Protein AF-A0A9W6UUZ9-F1 (afdb_monomer_lite)

pLDDT: mean 75.65, std 14.14, range [38.06, 93.31]

Secondary structure (DSSP, 8-state):
--------HHHHHHHHHHHHHHGGGGGS----S-S--TTPPPHHHHHHHHHHHHHH---HHHHHHHHHTTT----HHHHHHHHHHTT-SSGGGT-TT------PPP----

Organism: NCBI:txid115335

Sequence (110 aa):
MAAEMDISRSCASTWFDRYRCFGETGLLDRPSVPHRWPTATPPEVIARIERLRRERKRSARRIAIESNGQGITISECTVGRHLARLGLNRHRDLDPGGTANRTVRPINAG

Foldseek 3Di:
DPDPDPADPVRVVQLVVQCVVPNPVSNPDDPPDDPDDVPPPDVVLLVQLVCCCQVVVDQLVVSQVVCVVVVNHDDSVRSLVSCVVVQRNDPCSNDVPDDDPDDDDDDDDD

Structure (mmCIF, N/CA/C/O backbone):
data_AF-A0A9W6UUZ9-F1
#
_entry.id   AF-A0A9W6UUZ9-F1
#
loop_
_atom_site.group_PDB
_atom_site.id
_atom_site.type_symbol
_atom_site.label_atom_id
_atom_site.label_alt_id
_atom_site.label_comp_id
_atom_site.label_asym_id
_atom_site.label_entity_id
_atom_site.label_seq_id
_atom_site.pdbx_PDB_ins_code
_atom_site.Cartn_x
_atom_site.Cartn_y
_atom_site.Cartn_z
_atom_site.occupancy
_atom_site.B_iso_or_equiv
_atom_site.auth_seq_id
_atom_site.auth_comp_id
_atom_site.auth_asym_id
_atom_site.auth_atom_id
_atom_site.pdbx_PDB_model_num
ATOM 1 N N . MET A 1 1 ? 35.940 -30.749 -25.560 1.00 38.06 1 MET A N 1
ATOM 2 C CA . MET A 1 1 ? 35.935 -29.545 -24.706 1.00 38.06 1 MET A CA 1
ATOM 3 C C . MET A 1 1 ? 34.481 -29.130 -24.531 1.00 38.06 1 MET A C 1
ATOM 5 O O . MET A 1 1 ? 33.958 -28.380 -25.335 1.00 38.06 1 MET A O 1
ATOM 9 N N . ALA A 1 2 ? 33.772 -29.777 -23.608 1.00 45.12 2 ALA A N 1
ATOM 10 C CA . ALA A 1 2 ? 32.334 -29.587 -23.408 1.00 45.12 2 ALA A CA 1
ATOM 11 C C . ALA A 1 2 ? 32.033 -29.823 -21.925 1.00 45.12 2 ALA A C 1
ATOM 13 O O . ALA A 1 2 ? 31.531 -30.871 -21.537 1.00 45.12 2 ALA A O 1
ATOM 14 N N . ALA A 1 3 ? 32.479 -28.886 -21.095 1.00 46.00 3 ALA A N 1
ATOM 15 C CA . ALA A 1 3 ? 32.241 -28.883 -19.655 1.00 46.00 3 ALA A CA 1
ATOM 16 C C . ALA A 1 3 ? 32.263 -27.442 -19.125 1.00 46.00 3 ALA A C 1
ATOM 18 O O . ALA A 1 3 ? 32.848 -27.168 -18.088 1.00 46.00 3 ALA A O 1
ATOM 19 N N . GLU A 1 4 ? 31.680 -26.507 -19.873 1.00 53.22 4 GLU A N 1
ATOM 20 C CA . GLU A 1 4 ? 31.688 -25.091 -19.504 1.00 53.22 4 GLU A CA 1
ATOM 21 C C . GLU A 1 4 ? 30.339 -24.471 -19.836 1.00 53.22 4 GLU A C 1
ATOM 23 O O . GLU A 1 4 ? 30.244 -23.664 -20.742 1.00 53.22 4 GLU A O 1
ATOM 28 N N . MET A 1 5 ? 29.277 -24.945 -19.191 1.00 53.72 5 MET A N 1
ATOM 29 C CA . MET A 1 5 ? 27.998 -24.245 -19.044 1.00 53.72 5 MET A CA 1
ATOM 30 C C . MET A 1 5 ? 27.212 -25.056 -18.010 1.00 53.72 5 MET A C 1
ATOM 32 O O . MET A 1 5 ? 26.587 -26.057 -18.362 1.00 53.72 5 MET A O 1
ATOM 36 N N . ASP A 1 6 ? 27.276 -24.674 -16.732 1.00 49.56 6 ASP A N 1
ATOM 37 C CA . ASP A 1 6 ? 26.491 -25.281 -15.644 1.00 49.56 6 ASP A CA 1
ATOM 38 C C . ASP A 1 6 ? 25.007 -24.899 -15.783 1.00 49.56 6 ASP A C 1
ATOM 40 O O . ASP A 1 6 ? 24.440 -24.126 -15.015 1.00 49.56 6 ASP A O 1
ATOM 44 N N . ILE A 1 7 ? 24.383 -25.360 -16.866 1.00 60.59 7 ILE A N 1
ATOM 45 C CA . ILE A 1 7 ? 23.004 -25.049 -17.207 1.00 60.59 7 ILE A CA 1
ATOM 46 C C . ILE A 1 7 ? 22.297 -26.364 -17.523 1.00 60.59 7 ILE A C 1
ATOM 48 O O . ILE A 1 7 ? 22.680 -27.113 -18.422 1.00 60.59 7 ILE A O 1
ATOM 52 N N . SER A 1 8 ? 21.248 -26.666 -16.762 1.00 71.25 8 SER A N 1
ATOM 53 C CA . SER A 1 8 ? 20.473 -27.893 -16.929 1.00 71.25 8 SER A CA 1
ATOM 54 C C . SER A 1 8 ? 19.840 -27.987 -18.327 1.00 71.25 8 SER A C 1
ATOM 56 O O . SER A 1 8 ? 19.485 -26.980 -18.947 1.00 71.25 8 SER A O 1
ATOM 58 N N . ARG A 1 9 ? 19.619 -29.219 -18.814 1.00 70.25 9 ARG A N 1
ATOM 59 C CA . ARG A 1 9 ? 18.927 -29.486 -20.096 1.00 70.25 9 ARG A CA 1
ATOM 60 C C . ARG A 1 9 ? 17.581 -28.759 -20.215 1.00 70.25 9 ARG A C 1
ATOM 62 O O . ARG A 1 9 ? 17.220 -28.316 -21.303 1.00 70.25 9 ARG A O 1
ATOM 69 N N . SER A 1 10 ? 16.845 -28.627 -19.111 1.00 69.00 10 SER A N 1
ATOM 70 C CA . SER A 1 10 ? 15.558 -27.922 -19.064 1.00 69.00 10 SER A CA 1
ATOM 71 C C . SER A 1 10 ? 15.706 -26.416 -19.284 1.00 69.00 10 SER A C 1
ATOM 73 O O . SER A 1 10 ? 14.895 -25.807 -19.985 1.00 69.00 10 SER A O 1
ATOM 75 N N . CYS A 1 11 ? 16.771 -25.822 -18.749 1.00 68.12 11 CYS A N 1
ATOM 76 C CA . CYS A 1 11 ? 17.095 -24.427 -18.992 1.00 68.12 11 CYS A CA 1
ATOM 77 C C . CYS A 1 11 ? 17.466 -24.227 -20.470 1.00 68.12 11 CYS A C 1
ATOM 79 O O . CYS A 1 11 ? 16.822 -23.431 -21.147 1.00 68.12 11 CYS A O 1
ATOM 81 N N . ALA A 1 12 ? 18.380 -25.038 -21.019 1.00 73.12 12 ALA A N 1
ATOM 82 C CA . ALA A 1 12 ? 18.763 -24.972 -22.435 1.00 73.12 12 ALA A CA 1
ATOM 83 C C . ALA A 1 12 ? 17.562 -25.124 -23.392 1.00 73.12 12 ALA A C 1
ATOM 85 O O . ALA A 1 12 ? 17.447 -24.380 -24.365 1.00 73.12 12 ALA A O 1
ATOM 86 N N . SER A 1 13 ? 16.625 -26.025 -23.078 1.00 76.44 13 SER A N 1
ATOM 87 C CA . SER A 1 13 ? 15.401 -26.223 -23.872 1.00 76.44 13 SER A CA 1
ATOM 88 C C . SER A 1 13 ? 14.509 -24.978 -23.867 1.00 76.44 13 SER A C 1
ATOM 90 O O . SER A 1 13 ? 14.074 -24.526 -24.919 1.00 76.44 13 SER A O 1
ATOM 92 N N . THR A 1 14 ? 14.326 -24.346 -22.702 1.00 72.00 14 THR A N 1
ATOM 93 C CA . THR A 1 14 ? 13.527 -23.115 -22.568 1.00 72.00 14 THR A CA 1
ATOM 94 C C . THR A 1 14 ? 14.102 -21.960 -23.393 1.00 72.00 14 THR A C 1
ATOM 96 O O . THR A 1 14 ? 13.353 -21.198 -24.005 1.00 72.00 14 THR A O 1
ATOM 99 N N . TRP A 1 15 ? 15.429 -21.814 -23.420 1.00 78.94 15 TRP A N 1
ATOM 100 C CA . TRP A 1 15 ? 16.106 -20.806 -24.242 1.00 78.94 15 TRP A CA 1
ATOM 101 C C . TRP A 1 15 ? 15.965 -21.105 -25.740 1.00 78.94 15 TRP A C 1
ATOM 103 O O . TRP A 1 15 ? 15.712 -20.193 -26.527 1.00 78.94 15 TRP A O 1
ATOM 113 N N . PHE A 1 16 ? 16.055 -22.379 -26.128 1.00 78.19 16 PHE A N 1
ATOM 114 C CA . PHE A 1 16 ? 15.900 -22.801 -27.517 1.00 78.19 16 PHE A CA 1
ATOM 115 C C . PHE A 1 16 ? 14.467 -22.612 -28.036 1.00 78.19 16 PHE A C 1
ATOM 117 O O . PHE A 1 16 ? 14.274 -22.079 -29.129 1.00 78.19 16 PHE A O 1
ATOM 124 N N . ASP A 1 17 ? 13.452 -22.955 -27.240 1.00 79.06 17 ASP A N 1
ATOM 125 C CA . ASP A 1 17 ? 12.045 -22.718 -27.586 1.00 79.06 17 ASP A CA 1
ATOM 126 C C . ASP A 1 17 ? 11.747 -21.219 -27.751 1.00 79.06 17 ASP A C 1
ATOM 128 O O . ASP A 1 17 ? 11.034 -20.810 -28.672 1.00 79.06 17 ASP A O 1
ATOM 132 N N . ARG A 1 18 ? 12.352 -20.369 -26.909 1.00 78.38 18 ARG A N 1
ATOM 133 C CA . ARG A 1 18 ? 12.248 -18.905 -27.033 1.00 78.38 18 ARG A CA 1
ATOM 134 C C . ARG A 1 18 ? 12.903 -18.385 -28.306 1.00 78.38 18 ARG A C 1
ATOM 136 O O . ARG A 1 18 ? 12.297 -17.555 -28.980 1.00 78.38 18 ARG A O 1
ATOM 143 N N . TYR A 1 19 ? 14.087 -18.884 -28.654 1.00 74.44 19 TYR A N 1
ATOM 144 C CA . TYR A 1 19 ? 14.755 -18.536 -29.908 1.00 74.44 19 TYR A CA 1
ATOM 145 C C . TYR A 1 19 ? 13.906 -18.922 -31.123 1.00 74.44 19 TYR A C 1
ATOM 147 O O . TYR A 1 19 ? 13.723 -18.118 -32.033 1.00 74.44 19 TYR A O 1
ATOM 155 N N . ARG A 1 20 ? 13.300 -20.116 -31.117 1.00 77.88 20 ARG A N 1
ATOM 156 C CA . ARG A 1 20 ? 12.416 -20.547 -32.210 1.00 77.88 20 ARG A CA 1
ATOM 157 C C . ARG A 1 20 ? 11.160 -19.689 -32.352 1.00 77.88 20 ARG A C 1
ATOM 159 O O . ARG A 1 20 ? 10.663 -19.547 -33.464 1.00 77.88 20 ARG A O 1
ATOM 166 N N . CYS A 1 21 ? 10.636 -19.155 -31.251 1.00 79.00 21 CYS A N 1
ATOM 167 C CA . CYS A 1 21 ? 9.392 -18.386 -31.251 1.00 79.00 21 CYS A CA 1
ATOM 168 C C . CYS A 1 21 ? 9.602 -16.885 -31.521 1.00 79.00 21 CYS A C 1
ATOM 170 O O . CYS A 1 21 ? 8.775 -16.268 -32.186 1.00 79.00 21 CYS A O 1
ATOM 172 N N . PHE A 1 22 ? 10.702 -16.300 -31.033 1.00 73.44 22 PHE A N 1
ATOM 173 C CA . PHE A 1 22 ? 10.927 -14.847 -31.037 1.00 73.44 22 PHE A CA 1
ATOM 174 C C . PHE A 1 22 ? 12.258 -14.415 -31.679 1.00 73.44 22 PHE A C 1
ATOM 176 O O . PHE A 1 22 ? 12.594 -13.232 -31.639 1.00 73.44 22 PHE A O 1
ATOM 183 N N . GLY A 1 23 ? 13.033 -15.342 -32.251 1.00 80.19 23 GLY A N 1
ATOM 184 C CA . GLY A 1 23 ? 14.346 -15.054 -32.836 1.00 80.19 23 GLY A CA 1
ATOM 185 C C . GLY A 1 23 ? 15.345 -14.528 -31.802 1.00 80.19 23 GLY A C 1
ATOM 186 O O . GLY A 1 23 ? 15.288 -14.885 -30.624 1.00 80.19 23 GLY A O 1
ATOM 187 N N . GLU A 1 24 ? 16.251 -13.644 -32.222 1.00 75.38 24 GLU A N 1
ATOM 188 C CA . GLU A 1 24 ? 17.257 -13.026 -31.341 1.00 75.38 24 GLU A CA 1
ATOM 189 C C . GLU A 1 24 ? 16.629 -12.218 -30.190 1.00 75.38 24 GLU A C 1
ATOM 191 O O . GLU A 1 24 ? 17.175 -12.174 -29.089 1.00 75.38 24 GLU A O 1
ATOM 196 N N . THR A 1 25 ? 15.425 -11.664 -30.381 1.00 70.75 25 THR A N 1
ATOM 197 C CA . THR A 1 25 ? 14.664 -10.978 -29.321 1.00 70.75 25 THR A CA 1
ATOM 198 C C . THR A 1 25 ? 14.276 -11.924 -28.177 1.00 70.75 25 THR A C 1
ATOM 200 O O . THR A 1 25 ? 14.115 -11.486 -27.039 1.00 70.75 25 THR A O 1
ATOM 203 N N . GLY A 1 26 ? 14.168 -13.230 -28.445 1.00 68.25 26 GLY A N 1
ATOM 204 C CA . GLY A 1 26 ? 13.887 -14.263 -27.446 1.00 68.25 26 GLY A CA 1
ATOM 205 C C . GLY A 1 26 ? 15.045 -14.565 -26.488 1.00 68.25 26 GLY A C 1
ATOM 206 O O . GLY A 1 26 ? 14.807 -15.207 -25.463 1.00 68.25 26 GLY A O 1
ATOM 207 N N . LEU A 1 27 ? 16.264 -14.105 -26.802 1.00 76.19 27 LEU A N 1
ATOM 208 C CA . LEU A 1 27 ? 17.456 -14.237 -25.952 1.00 76.19 27 LEU A CA 1
ATOM 209 C C . LEU A 1 27 ? 17.689 -13.022 -25.043 1.00 76.19 27 LEU A C 1
ATOM 211 O O . LEU A 1 27 ? 18.586 -13.055 -24.202 1.00 76.19 27 LEU A O 1
ATOM 215 N N . LEU A 1 28 ? 16.905 -11.953 -25.191 1.00 75.75 28 LEU A N 1
ATOM 216 C CA . LEU A 1 28 ? 16.981 -10.822 -24.273 1.00 75.75 28 LEU A CA 1
ATOM 217 C C . LEU A 1 28 ? 16.525 -11.251 -22.876 1.00 75.75 28 LEU A C 1
ATOM 219 O O . LEU A 1 28 ? 15.550 -11.997 -22.732 1.00 75.75 28 LEU A O 1
ATOM 223 N N . ASP A 1 29 ? 17.225 -10.758 -21.851 1.00 66.81 29 ASP A N 1
ATOM 224 C CA . ASP A 1 29 ? 16.862 -11.022 -20.463 1.00 66.81 29 ASP A CA 1
ATOM 225 C C . ASP A 1 29 ? 15.434 -10.526 -20.214 1.00 66.81 29 ASP A C 1
ATOM 227 O O . ASP A 1 29 ? 15.114 -9.338 -20.339 1.00 66.81 29 ASP A O 1
ATOM 231 N N . ARG A 1 30 ? 14.548 -11.477 -19.924 1.00 63.38 30 ARG A N 1
ATOM 232 C CA . ARG A 1 30 ? 13.145 -11.216 -19.645 1.00 63.38 30 ARG A CA 1
ATOM 233 C C . ARG A 1 30 ? 12.942 -11.421 -18.157 1.00 63.38 30 ARG A C 1
ATOM 235 O O . ARG A 1 30 ? 13.271 -12.498 -17.653 1.00 63.38 30 ARG A O 1
ATOM 242 N N . PRO A 1 31 ? 12.322 -10.460 -17.455 1.00 59.78 31 PRO A N 1
ATOM 243 C CA . PRO A 1 31 ? 12.082 -10.616 -16.036 1.00 59.78 31 PRO A CA 1
ATOM 244 C C . PRO A 1 31 ? 11.251 -11.884 -15.806 1.00 59.78 31 PRO A C 1
ATOM 246 O O . PRO A 1 31 ? 10.142 -12.017 -16.323 1.00 59.78 31 PRO A O 1
ATOM 249 N N . SER A 1 32 ? 11.795 -12.813 -15.015 1.00 60.75 32 SER A N 1
ATOM 250 C CA . SER A 1 32 ? 11.180 -14.105 -14.652 1.00 60.75 32 SER A CA 1
ATOM 251 C C . SER A 1 32 ? 9.934 -13.951 -13.757 1.00 60.75 32 SER A C 1
ATOM 253 O O . SER A 1 32 ? 9.429 -14.903 -13.164 1.00 60.75 32 SER A O 1
ATOM 255 N N . VAL A 1 33 ? 9.433 -12.724 -13.610 1.00 55.91 33 VAL A N 1
ATOM 256 C CA . VAL A 1 33 ? 8.295 -12.414 -12.753 1.00 55.91 33 VAL A CA 1
ATOM 257 C C . VAL A 1 33 ? 6.989 -12.750 -13.479 1.00 55.91 33 VAL A C 1
ATOM 259 O O . VAL A 1 33 ? 6.819 -12.396 -14.650 1.00 55.91 33 VAL A O 1
ATOM 262 N N . PRO A 1 34 ? 6.037 -13.419 -12.808 1.00 61.47 34 PRO A N 1
ATOM 263 C CA . PRO A 1 34 ? 4.742 -13.722 -13.397 1.00 61.47 34 PRO A CA 1
ATOM 264 C C . PRO A 1 34 ? 4.014 -12.434 -13.801 1.00 61.47 34 PRO A C 1
ATOM 266 O O . PRO A 1 34 ? 3.940 -11.471 -13.039 1.00 61.47 34 PRO A O 1
ATOM 269 N N . HIS A 1 35 ? 3.447 -12.433 -15.010 1.00 59.91 35 HIS A N 1
ATOM 270 C CA . HIS A 1 35 ? 2.779 -11.263 -15.592 1.00 59.91 35 HIS A CA 1
ATOM 271 C C . HIS A 1 35 ? 1.484 -10.875 -14.852 1.00 59.91 35 HIS A C 1
ATOM 273 O O . HIS A 1 35 ? 1.054 -9.725 -14.897 1.00 59.91 35 HIS A O 1
ATOM 279 N N . ARG A 1 36 ? 0.865 -11.822 -14.134 1.00 49.28 36 ARG A N 1
ATOM 280 C CA . ARG A 1 36 ? -0.277 -11.587 -13.243 1.00 49.28 36 ARG A CA 1
ATOM 281 C C . ARG A 1 36 ? -0.020 -12.227 -11.889 1.00 49.28 36 ARG A C 1
ATOM 283 O O . ARG A 1 36 ? 0.294 -13.408 -11.797 1.00 49.28 36 ARG A O 1
ATOM 290 N N . TRP A 1 37 ? -0.204 -11.431 -10.847 1.00 54.31 37 TRP A N 1
ATOM 291 C CA . TRP A 1 37 ? -0.142 -11.840 -9.454 1.00 54.31 37 TRP A CA 1
ATOM 292 C C . TRP A 1 37 ? -1.545 -11.605 -8.868 1.00 54.31 37 TRP A C 1
ATOM 294 O O . TRP A 1 37 ? -1.972 -10.460 -8.793 1.00 54.31 37 TRP A O 1
ATOM 304 N N . PRO A 1 38 ? -2.317 -12.647 -8.510 1.00 54.31 38 PRO A N 1
ATOM 305 C CA . PRO A 1 38 ? -3.680 -12.479 -7.985 1.00 54.31 38 PRO A CA 1
ATOM 306 C C . PRO A 1 38 ? -3.715 -11.824 -6.595 1.00 54.31 38 PRO A C 1
ATOM 308 O O . PRO A 1 38 ? -4.730 -11.269 -6.198 1.00 54.31 38 PRO A O 1
ATOM 311 N N . THR A 1 39 ? -2.589 -11.816 -5.877 1.00 59.75 39 THR A N 1
ATOM 312 C CA . THR A 1 39 ? -2.370 -11.034 -4.649 1.00 59.75 39 TH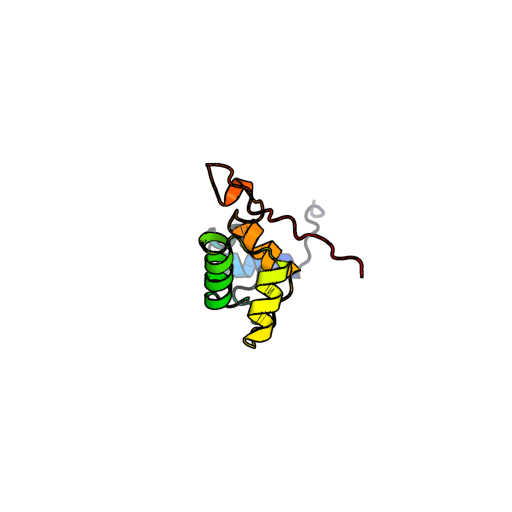R A CA 1
ATOM 313 C C . THR A 1 39 ? -1.843 -9.624 -4.931 1.00 59.75 39 THR A C 1
ATOM 315 O O . THR A 1 39 ? -1.348 -8.948 -4.023 1.00 59.75 39 THR A O 1
ATOM 318 N N . ALA A 1 40 ? -1.955 -9.173 -6.189 1.00 68.88 40 ALA A N 1
ATOM 319 C CA . ALA A 1 40 ? -1.777 -7.783 -6.560 1.00 68.88 40 ALA A CA 1
ATOM 320 C C . ALA A 1 40 ? -2.579 -6.887 -5.651 1.00 68.88 40 ALA A C 1
ATOM 322 O O . ALA A 1 40 ? -3.800 -6.982 -5.618 1.00 68.88 40 ALA A O 1
ATOM 323 N N . THR A 1 41 ? -1.891 -6.002 -4.924 1.00 78.06 41 THR A N 1
ATOM 324 C CA . THR A 1 41 ? -2.587 -4.883 -4.296 1.00 78.06 41 THR A CA 1
ATOM 325 C C . THR A 1 41 ? -3.293 -4.137 -5.421 1.00 78.06 41 THR A C 1
ATOM 327 O O . THR A 1 41 ? -2.595 -3.670 -6.328 1.00 78.06 41 THR A O 1
ATOM 330 N N . PRO A 1 42 ? -4.632 -4.065 -5.405 1.00 83.50 42 PRO A N 1
ATOM 331 C CA . PRO A 1 42 ? -5.357 -3.487 -6.518 1.00 83.50 42 PRO A CA 1
ATOM 332 C C . PRO A 1 42 ? -4.944 -2.024 -6.740 1.00 83.50 42 PRO A C 1
ATOM 334 O O . PRO A 1 42 ? -4.630 -1.324 -5.765 1.00 83.50 42 PRO A O 1
ATOM 337 N N . PRO A 1 43 ? -4.903 -1.542 -7.993 1.00 83.44 43 PRO A N 1
ATOM 338 C CA . PRO A 1 43 ? -4.451 -0.188 -8.303 1.00 83.44 43 PRO A CA 1
ATOM 339 C C . PRO A 1 43 ? -5.274 0.887 -7.579 1.00 83.44 43 PRO A C 1
ATOM 341 O O . PRO A 1 43 ? -4.715 1.895 -7.150 1.00 83.44 43 PRO A O 1
ATOM 344 N N . GLU A 1 44 ? -6.566 0.653 -7.345 1.00 85.38 44 GLU A N 1
ATOM 345 C CA . GLU A 1 44 ? -7.432 1.542 -6.570 1.00 85.38 44 GLU A CA 1
ATOM 346 C C . GLU A 1 44 ? -6.992 1.676 -5.104 1.00 85.38 44 GLU A C 1
ATOM 348 O O . GLU A 1 44 ? -7.053 2.763 -4.523 1.00 85.38 44 GLU A O 1
ATOM 353 N N . VAL A 1 45 ? -6.471 0.597 -4.511 1.00 88.06 45 VAL A N 1
ATOM 354 C CA . VAL A 1 45 ? -5.928 0.611 -3.148 1.00 88.06 45 VAL A CA 1
ATOM 355 C C . VAL A 1 45 ? -4.621 1.398 -3.118 1.00 88.06 45 VAL A C 1
ATOM 357 O O . VAL A 1 45 ? -4.404 2.187 -2.200 1.00 88.06 45 VAL A O 1
ATOM 360 N N . ILE A 1 46 ? -3.772 1.249 -4.139 1.00 89.81 46 ILE A N 1
ATOM 361 C CA . ILE A 1 46 ? -2.518 2.008 -4.266 1.00 89.81 46 ILE A CA 1
ATOM 362 C C . ILE A 1 46 ? -2.806 3.508 -4.413 1.00 89.81 46 ILE A C 1
ATOM 364 O O . ILE A 1 46 ? -2.241 4.308 -3.667 1.00 89.81 46 ILE A O 1
ATOM 368 N N . ALA A 1 47 ? -3.741 3.887 -5.289 1.00 88.88 47 ALA A N 1
ATOM 369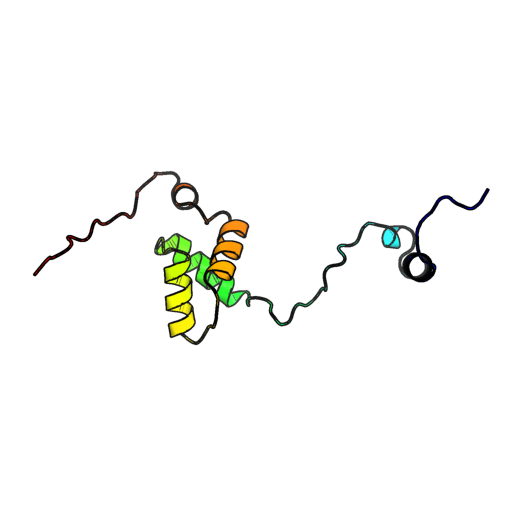 C CA . ALA A 1 47 ? -4.170 5.275 -5.459 1.00 88.88 47 ALA A CA 1
ATOM 370 C C . ALA A 1 47 ? -4.732 5.861 -4.153 1.00 88.88 47 ALA A C 1
ATOM 372 O O . ALA A 1 47 ? -4.461 7.008 -3.792 1.00 88.88 47 ALA A O 1
ATOM 373 N N . ARG A 1 48 ? -5.471 5.054 -3.381 1.00 90.31 48 ARG A N 1
ATOM 374 C CA . ARG A 1 48 ? -5.961 5.461 -2.062 1.00 90.31 48 ARG A CA 1
ATOM 375 C C . ARG A 1 48 ? -4.829 5.668 -1.053 1.00 90.31 48 ARG A C 1
ATOM 377 O O . ARG A 1 48 ? -4.856 6.667 -0.331 1.00 90.31 48 ARG A O 1
ATOM 384 N N . ILE A 1 49 ? -3.857 4.755 -0.993 1.00 90.75 49 ILE A N 1
ATOM 385 C CA . ILE A 1 49 ? -2.661 4.879 -0.145 1.00 90.75 49 ILE A CA 1
ATOM 386 C C . ILE A 1 49 ? -1.921 6.178 -0.475 1.00 90.75 49 ILE A C 1
ATOM 388 O O . ILE A 1 49 ? -1.592 6.942 0.434 1.00 90.75 49 ILE A O 1
ATOM 392 N N . GLU A 1 50 ? -1.700 6.444 -1.763 1.00 90.81 50 GLU A N 1
ATOM 393 C CA . GLU A 1 50 ? -1.045 7.660 -2.239 1.00 90.81 50 GLU A CA 1
ATOM 394 C C . GLU A 1 50 ? -1.804 8.914 -1.803 1.00 90.81 50 GLU A C 1
ATOM 396 O O . GLU A 1 50 ? -1.219 9.802 -1.179 1.00 90.81 50 GLU A O 1
ATOM 401 N N . ARG A 1 51 ? -3.117 8.962 -2.049 1.00 90.00 51 ARG A N 1
ATOM 402 C CA . ARG A 1 51 ? -3.969 10.095 -1.677 1.00 90.00 51 ARG A CA 1
ATOM 403 C C . ARG A 1 51 ? -3.919 10.380 -0.177 1.00 90.00 51 ARG A C 1
ATOM 405 O O . ARG A 1 51 ? -3.654 11.505 0.241 1.00 90.00 51 ARG A O 1
ATOM 412 N N . LEU A 1 52 ? -4.107 9.349 0.651 1.00 89.19 52 LEU A N 1
ATOM 413 C CA . LEU A 1 52 ? -4.047 9.478 2.112 1.00 89.19 52 LEU A CA 1
ATOM 414 C C . LEU A 1 52 ? -2.674 9.956 2.593 1.00 89.19 52 LEU A C 1
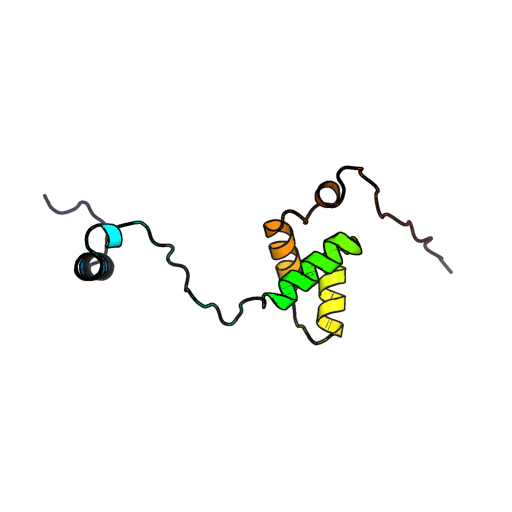ATOM 416 O O . LEU A 1 52 ? -2.568 10.650 3.612 1.00 89.19 52 LEU A O 1
ATOM 42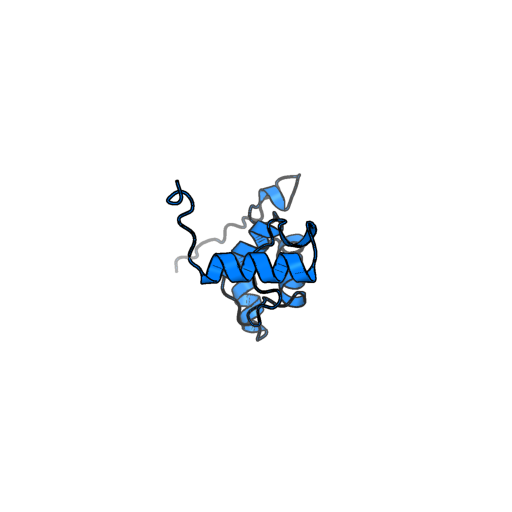0 N N . ARG A 1 53 ? -1.616 9.590 1.871 1.00 89.94 53 ARG A N 1
ATOM 421 C CA . ARG A 1 53 ? -0.261 10.004 2.193 1.00 89.94 53 ARG A CA 1
ATOM 422 C C . ARG A 1 53 ? 0.023 11.448 1.779 1.00 89.94 53 ARG A C 1
ATOM 424 O O . ARG A 1 53 ? 0.579 12.173 2.598 1.00 89.94 53 ARG A O 1
ATOM 431 N N . ARG A 1 54 ? -0.365 11.875 0.576 1.00 85.69 54 ARG A N 1
ATOM 432 C CA . ARG A 1 54 ? -0.122 13.239 0.071 1.00 85.69 54 ARG A CA 1
ATOM 433 C C . ARG A 1 54 ? -1.009 14.279 0.752 1.00 85.69 54 ARG A C 1
ATOM 435 O O . ARG A 1 54 ? -0.503 15.264 1.272 1.00 85.69 54 ARG A O 1
ATOM 442 N N . GLU A 1 55 ? -2.316 14.035 0.817 1.00 85.31 55 GLU A N 1
ATOM 443 C CA . GLU A 1 55 ? -3.285 15.032 1.298 1.00 85.31 55 GLU A CA 1
ATOM 444 C C . GLU A 1 55 ? -3.335 15.110 2.824 1.00 85.31 55 GLU A C 1
ATOM 446 O O . GLU A 1 55 ? -3.460 16.181 3.410 1.00 85.31 55 GLU A O 1
ATOM 451 N N . ARG A 1 56 ? -3.259 13.955 3.495 1.00 83.44 56 ARG A N 1
ATOM 452 C CA . ARG A 1 56 ? -3.485 13.859 4.947 1.00 83.44 56 ARG A CA 1
ATOM 453 C C . ARG A 1 56 ? -2.213 13.566 5.740 1.00 83.44 56 ARG A C 1
ATOM 455 O O . ARG A 1 56 ? -2.294 13.408 6.962 1.00 83.44 56 ARG A O 1
ATOM 462 N N . LYS A 1 57 ? -1.058 13.445 5.064 1.00 84.94 57 LYS A N 1
ATOM 463 C CA . LYS A 1 57 ? 0.256 13.093 5.640 1.00 84.94 57 LYS A CA 1
ATOM 464 C C . LYS A 1 57 ? 0.163 11.914 6.629 1.00 84.94 57 LYS A C 1
ATOM 466 O O . LYS A 1 57 ? 0.807 11.909 7.679 1.00 84.94 57 LYS A O 1
ATOM 471 N N . ARG A 1 58 ? -0.692 10.916 6.349 1.00 84.50 58 ARG A N 1
ATOM 472 C CA . ARG A 1 58 ? -0.905 9.769 7.254 1.00 84.50 58 ARG A CA 1
ATOM 473 C C . ARG A 1 58 ? 0.278 8.805 7.229 1.00 84.50 58 ARG A C 1
ATOM 475 O O . ARG A 1 58 ? 0.916 8.613 6.198 1.00 84.50 58 ARG A O 1
ATOM 482 N N . SER A 1 59 ? 0.591 8.203 8.377 1.00 89.25 59 SER A N 1
ATOM 483 C CA . SER A 1 59 ? 1.609 7.150 8.480 1.00 89.25 59 SER A CA 1
ATOM 484 C C . SER A 1 59 ? 1.127 5.847 7.838 1.00 89.25 59 SER A C 1
ATOM 486 O O . SER A 1 59 ? -0.081 5.611 7.764 1.00 89.25 59 SER A O 1
ATOM 488 N N . ALA A 1 60 ? 2.062 4.981 7.429 1.00 90.12 60 ALA A N 1
ATOM 489 C CA . ALA A 1 60 ? 1.747 3.669 6.856 1.00 90.12 60 ALA A CA 1
ATOM 490 C C . ALA A 1 60 ? 0.804 2.857 7.763 1.00 90.12 60 ALA A C 1
ATOM 492 O O . ALA A 1 60 ? -0.223 2.365 7.299 1.00 90.12 60 ALA A O 1
ATOM 493 N N . ARG A 1 61 ? 1.078 2.835 9.076 1.00 92.62 61 ARG A N 1
ATOM 494 C CA . ARG A 1 61 ? 0.203 2.234 10.093 1.00 92.62 61 ARG A CA 1
ATOM 495 C C . ARG A 1 61 ? -1.228 2.762 10.040 1.00 92.62 61 ARG A C 1
ATOM 497 O O . ARG A 1 61 ? -2.180 1.991 10.061 1.00 92.62 61 ARG A O 1
ATOM 504 N N . ARG A 1 62 ? -1.398 4.089 9.992 1.00 91.94 62 ARG A N 1
ATOM 505 C CA . ARG A 1 62 ? -2.731 4.708 10.024 1.00 91.94 62 ARG A CA 1
ATOM 506 C C . ARG A 1 62 ? -3.507 4.439 8.738 1.00 91.94 62 ARG A C 1
ATOM 508 O O . ARG A 1 62 ? -4.705 4.199 8.810 1.00 91.94 62 ARG A O 1
ATOM 515 N N . ILE A 1 63 ? -2.818 4.438 7.599 1.00 92.25 63 ILE A N 1
ATOM 516 C CA . ILE A 1 63 ? -3.393 4.069 6.301 1.00 92.25 63 ILE A CA 1
ATOM 517 C C . ILE A 1 63 ? -3.850 2.606 6.315 1.00 92.25 63 ILE A C 1
ATOM 519 O O . ILE A 1 63 ? -4.960 2.323 5.872 1.00 92.25 63 ILE A O 1
ATOM 523 N N . ALA A 1 64 ? -3.045 1.691 6.865 1.00 92.94 64 ALA A N 1
ATOM 524 C CA . ALA A 1 64 ? -3.431 0.289 6.999 1.00 92.94 64 ALA A CA 1
ATOM 525 C C . ALA A 1 64 ? -4.682 0.135 7.877 1.00 92.94 64 ALA A C 1
ATOM 527 O O . ALA A 1 64 ? -5.642 -0.494 7.449 1.00 92.94 64 ALA A O 1
ATOM 528 N N . ILE A 1 65 ? -4.725 0.758 9.060 1.00 93.06 65 ILE A N 1
ATOM 529 C CA . ILE A 1 65 ? -5.899 0.700 9.951 1.00 93.06 65 ILE A 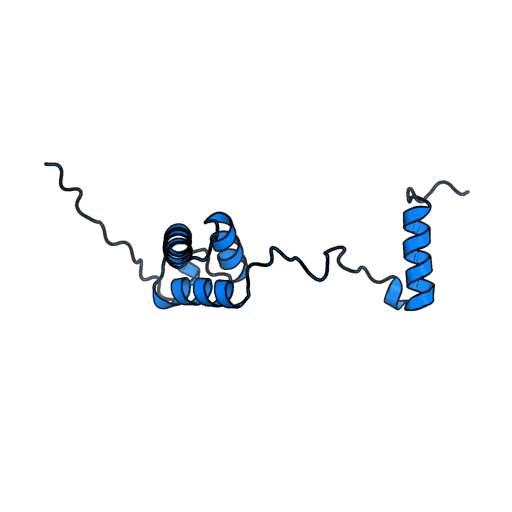CA 1
ATOM 530 C C . ILE A 1 65 ? -7.157 1.249 9.259 1.00 93.06 65 ILE A C 1
ATOM 532 O O . ILE A 1 65 ? -8.202 0.607 9.302 1.00 93.06 65 ILE A O 1
ATOM 536 N N . GLU A 1 66 ? -7.060 2.407 8.595 1.00 91.75 66 GLU A N 1
ATOM 537 C CA . GLU A 1 66 ? -8.198 3.011 7.886 1.00 91.75 66 GLU A CA 1
ATOM 538 C C . GLU A 1 66 ? -8.699 2.119 6.741 1.00 91.75 66 GLU A C 1
ATOM 540 O O . GLU A 1 66 ? -9.904 1.956 6.573 1.00 91.75 66 GLU A O 1
ATOM 545 N N . SER A 1 67 ? -7.777 1.514 5.989 1.00 90.25 67 SER A N 1
ATOM 546 C CA . SER A 1 67 ? -8.113 0.615 4.880 1.00 90.25 67 SER A CA 1
ATOM 547 C C . SER A 1 67 ? -8.793 -0.661 5.386 1.00 90.25 67 SER A C 1
ATOM 549 O O . SER A 1 67 ? -9.833 -1.047 4.857 1.00 90.25 67 SER A O 1
ATOM 551 N N . ASN A 1 68 ? -8.276 -1.263 6.465 1.00 90.56 68 ASN A N 1
ATOM 552 C CA . ASN A 1 68 ? -8.893 -2.440 7.087 1.00 90.56 68 ASN A CA 1
ATOM 553 C C . ASN A 1 68 ? -10.304 -2.122 7.612 1.00 90.56 68 ASN A C 1
ATOM 555 O O . ASN A 1 68 ? -11.218 -2.917 7.416 1.00 90.56 68 ASN A O 1
ATOM 559 N N . GLY A 1 69 ? -10.511 -0.936 8.198 1.00 89.12 69 GLY A N 1
ATOM 560 C CA . GLY A 1 69 ? -11.835 -0.473 8.635 1.00 89.12 69 GLY A CA 1
ATOM 561 C C . GLY A 1 69 ? -12.845 -0.258 7.499 1.00 89.12 69 GLY A C 1
ATOM 562 O O . GLY A 1 69 ? -14.036 -0.139 7.759 1.00 89.12 69 GLY A O 1
ATOM 563 N N . GLN A 1 70 ? -12.387 -0.224 6.246 1.00 88.00 70 GLN A N 1
ATOM 564 C CA . GLN A 1 70 ? -13.214 -0.100 5.040 1.00 88.00 70 GLN A CA 1
ATOM 565 C C . GLN A 1 70 ? -13.353 -1.429 4.283 1.00 88.00 70 GLN A C 1
ATOM 567 O O . GLN A 1 70 ? -13.803 -1.438 3.141 1.00 88.00 70 GLN A O 1
ATOM 572 N N . GLY A 1 71 ? -12.942 -2.544 4.897 1.00 88.19 71 GLY A N 1
ATOM 573 C CA . GLY A 1 71 ? -13.001 -3.875 4.290 1.00 88.19 71 GLY A CA 1
ATOM 574 C C . GLY A 1 71 ? -11.835 -4.197 3.351 1.00 88.19 71 GLY A C 1
ATOM 575 O O . GLY A 1 71 ? -11.836 -5.249 2.722 1.00 88.19 71 GLY A O 1
ATOM 576 N N . ILE A 1 72 ? -10.822 -3.328 3.259 1.00 88.19 72 ILE A N 1
ATOM 577 C CA . ILE A 1 72 ? -9.625 -3.562 2.444 1.00 88.19 72 ILE A CA 1
ATOM 578 C C . ILE A 1 72 ? -8.529 -4.128 3.346 1.00 88.19 72 ILE A C 1
ATOM 580 O O . ILE A 1 72 ? -7.814 -3.384 4.026 1.00 88.19 72 ILE A O 1
ATOM 584 N N . THR A 1 73 ? -8.377 -5.452 3.351 1.00 89.75 73 THR A N 1
ATOM 585 C CA . THR A 1 73 ? -7.338 -6.113 4.147 1.00 89.75 73 THR A CA 1
ATOM 586 C C . THR A 1 73 ? -5.957 -5.853 3.559 1.00 89.75 73 THR A C 1
ATOM 588 O O . THR A 1 73 ? -5.578 -6.404 2.525 1.00 89.75 73 THR A O 1
ATOM 591 N N . ILE A 1 74 ? -5.178 -5.008 4.232 1.00 90.38 74 ILE A N 1
ATOM 592 C CA . ILE A 1 74 ? -3.813 -4.678 3.825 1.00 90.38 74 ILE A CA 1
ATOM 593 C C . ILE A 1 74 ? -2.901 -4.526 5.040 1.00 90.38 74 ILE A C 1
ATOM 595 O O . ILE A 1 74 ? -3.262 -3.913 6.047 1.00 90.38 74 ILE A O 1
ATOM 599 N N . SER A 1 75 ? -1.698 -5.093 4.943 1.00 92.12 75 SER A N 1
ATOM 600 C CA . SER A 1 75 ? -0.692 -4.987 6.000 1.00 92.12 75 SER A CA 1
ATOM 601 C C . SER A 1 75 ? 0.014 -3.629 5.973 1.00 92.12 75 SER A C 1
ATOM 603 O O . SER A 1 75 ? 0.212 -3.034 4.910 1.00 92.12 75 SER A O 1
ATOM 605 N N . GLU A 1 76 ? 0.477 -3.170 7.138 1.00 93.31 76 GLU A N 1
ATOM 606 C CA . GLU A 1 76 ? 1.329 -1.979 7.248 1.00 93.31 76 GLU A CA 1
ATOM 607 C C . GLU A 1 76 ? 2.591 -2.098 6.376 1.00 93.31 76 GLU A C 1
ATOM 609 O O . GLU A 1 76 ? 2.953 -1.143 5.689 1.00 93.31 76 GLU A O 1
ATOM 614 N N . CYS A 1 77 ? 3.213 -3.280 6.328 1.00 93.31 77 CYS A N 1
ATOM 615 C CA . CYS A 1 77 ? 4.383 -3.548 5.490 1.00 93.31 77 CYS A CA 1
ATOM 616 C C . CYS A 1 77 ? 4.083 -3.365 3.997 1.00 93.31 77 CYS A C 1
ATOM 618 O O . CYS A 1 77 ? 4.897 -2.799 3.267 1.00 93.31 77 CYS A O 1
ATOM 620 N N . THR A 1 78 ? 2.912 -3.813 3.534 1.00 91.88 78 THR A N 1
ATOM 621 C CA . THR A 1 78 ? 2.490 -3.652 2.135 1.00 91.88 78 THR A CA 1
ATOM 622 C C . THR A 1 78 ? 2.269 -2.180 1.802 1.00 91.88 78 THR A C 1
ATOM 624 O O . THR A 1 78 ? 2.751 -1.710 0.772 1.00 91.88 78 THR A O 1
ATOM 627 N N . VAL A 1 79 ? 1.622 -1.428 2.697 1.00 91.81 79 VAL A N 1
ATOM 628 C CA . VAL A 1 79 ? 1.473 0.028 2.555 1.00 91.81 79 VAL A CA 1
ATOM 629 C C . VAL A 1 79 ? 2.844 0.704 2.499 1.00 91.81 79 VAL A C 1
ATOM 631 O O . VAL A 1 79 ? 3.111 1.463 1.573 1.00 91.81 79 VAL A O 1
ATOM 634 N N . GLY A 1 80 ? 3.744 0.393 3.437 1.00 90.81 80 GLY A N 1
ATOM 635 C CA . GLY A 1 80 ? 5.098 0.950 3.480 1.00 90.81 80 GLY A CA 1
ATOM 636 C C . GLY A 1 80 ? 5.908 0.652 2.216 1.00 90.81 80 GLY A C 1
ATOM 637 O O . GLY A 1 80 ? 6.580 1.539 1.693 1.00 90.81 80 GLY A O 1
ATOM 638 N N . ARG A 1 81 ? 5.791 -0.562 1.664 1.00 90.94 81 ARG A N 1
ATOM 639 C CA . ARG A 1 81 ? 6.430 -0.943 0.396 1.00 90.94 81 ARG A CA 1
ATOM 640 C C . ARG A 1 81 ? 5.914 -0.110 -0.776 1.00 90.94 81 ARG A C 1
ATOM 642 O O . ARG A 1 81 ? 6.720 0.353 -1.578 1.00 90.94 81 ARG A O 1
ATOM 649 N N . HIS A 1 82 ? 4.602 0.102 -0.873 1.00 90.62 82 HIS A N 1
ATOM 650 C CA . HIS A 1 82 ? 4.025 0.960 -1.915 1.00 90.62 82 HIS A CA 1
ATOM 651 C C . HIS A 1 82 ? 4.434 2.420 -1.737 1.00 90.62 82 HIS A C 1
ATOM 653 O O . HIS A 1 82 ? 4.851 3.050 -2.701 1.00 90.62 82 HIS A O 1
ATOM 659 N N . LEU A 1 83 ? 4.439 2.938 -0.507 1.00 90.81 83 LEU A N 1
ATOM 660 C CA . LEU A 1 83 ? 4.933 4.287 -0.228 1.00 90.81 83 LEU A CA 1
ATOM 661 C C . LEU A 1 83 ? 6.410 4.456 -0.588 1.00 90.81 83 LEU A C 1
ATOM 663 O O . LEU A 1 83 ? 6.781 5.495 -1.118 1.00 90.81 83 LEU A O 1
ATOM 667 N N . ALA A 1 84 ? 7.253 3.454 -0.337 1.00 89.50 84 ALA A N 1
ATOM 668 C CA . ALA A 1 84 ? 8.654 3.484 -0.747 1.00 89.50 84 ALA A CA 1
ATOM 669 C C . ALA A 1 84 ? 8.803 3.499 -2.274 1.00 89.50 84 ALA A C 1
ATOM 671 O O . ALA A 1 84 ? 9.585 4.289 -2.793 1.00 89.50 84 ALA A O 1
ATOM 672 N N . ARG A 1 85 ? 8.014 2.689 -2.992 1.00 86.62 85 ARG A N 1
ATOM 673 C CA . ARG A 1 85 ? 7.988 2.673 -4.466 1.00 86.62 85 ARG A CA 1
ATOM 674 C C . ARG A 1 85 ? 7.511 3.996 -5.066 1.00 86.62 85 ARG A C 1
ATOM 676 O O . ARG A 1 85 ? 8.020 4.398 -6.101 1.00 86.62 85 ARG A O 1
ATOM 683 N N . LEU A 1 86 ? 6.569 4.667 -4.406 1.00 85.56 86 LEU A N 1
ATOM 684 C CA . LEU A 1 86 ? 6.064 5.987 -4.798 1.00 85.56 86 LEU A CA 1
ATOM 685 C C . LEU A 1 86 ? 6.970 7.143 -4.342 1.00 85.56 86 LEU A C 1
ATOM 687 O O . LEU A 1 86 ? 6.669 8.297 -4.630 1.00 85.56 86 LEU A O 1
ATOM 691 N N . GLY A 1 87 ? 8.045 6.861 -3.595 1.00 86.94 87 GLY A N 1
ATOM 692 C CA . GLY A 1 87 ? 8.922 7.890 -3.039 1.00 86.94 87 GLY A CA 1
ATOM 693 C C . GLY A 1 87 ? 8.257 8.748 -1.959 1.00 86.94 87 GLY A C 1
ATOM 694 O O . GLY A 1 87 ? 8.635 9.889 -1.793 1.00 86.94 87 GLY A O 1
ATOM 695 N N . LEU A 1 88 ? 7.260 8.235 -1.233 1.00 86.81 88 LEU A N 1
ATOM 696 C CA . LEU A 1 88 ? 6.491 8.965 -0.211 1.00 86.81 88 LEU A CA 1
ATOM 697 C C . LEU A 1 88 ? 6.736 8.437 1.212 1.00 86.81 88 LEU A C 1
ATOM 699 O O . LEU A 1 88 ? 5.973 8.725 2.142 1.00 86.81 88 LEU A O 1
ATOM 703 N N . ASN A 1 89 ? 7.755 7.601 1.411 1.00 83.00 89 ASN A N 1
ATOM 704 C CA . ASN A 1 89 ? 7.967 6.906 2.681 1.00 83.00 89 ASN A CA 1
ATOM 705 C C . ASN A 1 89 ? 8.462 7.846 3.792 1.00 83.00 89 ASN A C 1
ATOM 707 O O . ASN A 1 89 ? 8.113 7.668 4.961 1.00 83.00 89 ASN A O 1
ATOM 711 N N . ARG A 1 90 ? 9.222 8.892 3.454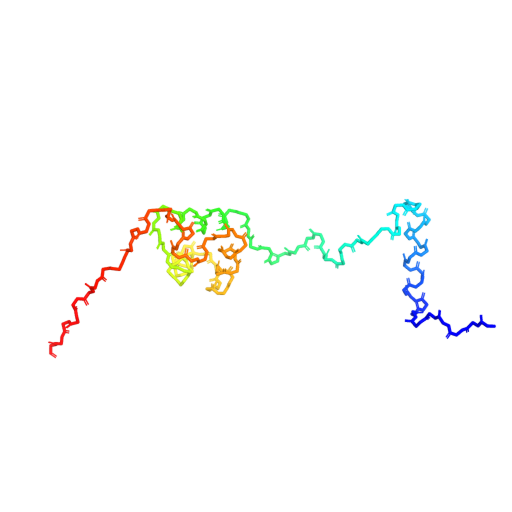 1.00 79.69 90 ARG A N 1
ATOM 712 C CA . ARG A 1 90 ? 9.775 9.829 4.437 1.00 79.69 90 ARG A CA 1
ATOM 713 C C . ARG A 1 90 ? 8.979 11.125 4.437 1.00 79.69 90 ARG A C 1
ATOM 715 O O . ARG A 1 90 ? 8.420 11.539 3.432 1.00 79.69 90 ARG A O 1
ATOM 722 N N . HIS A 1 91 ? 8.954 11.795 5.587 1.00 73.94 91 HIS A N 1
ATOM 723 C CA . HIS A 1 91 ? 8.263 13.080 5.728 1.00 73.94 91 HIS A CA 1
ATOM 724 C C . HIS A 1 91 ? 8.825 14.164 4.799 1.00 73.94 91 HIS A C 1
ATOM 726 O O . HIS A 1 91 ? 8.061 14.974 4.290 1.00 73.94 91 HIS A O 1
ATOM 732 N N . ARG A 1 92 ? 10.142 14.134 4.554 1.00 73.19 92 ARG A N 1
ATOM 733 C CA . ARG A 1 92 ? 10.831 15.042 3.624 1.00 73.19 92 ARG A CA 1
ATOM 734 C C . ARG A 1 92 ? 10.379 14.874 2.170 1.00 73.19 92 ARG A C 1
ATOM 736 O O . ARG A 1 92 ? 10.521 15.800 1.391 1.00 73.19 92 ARG A O 1
ATOM 743 N N . ASP A 1 93 ? 9.833 13.710 1.824 1.00 71.88 93 ASP A N 1
ATOM 744 C CA . ASP A 1 93 ? 9.383 13.431 0.462 1.00 71.88 93 ASP A CA 1
ATOM 745 C C . ASP A 1 93 ? 7.938 13.923 0.224 1.00 71.88 93 ASP A C 1
ATOM 747 O O . ASP A 1 93 ? 7.453 13.938 -0.903 1.00 71.88 93 ASP A O 1
ATOM 751 N N . LEU A 1 94 ? 7.224 14.307 1.293 1.00 71.00 94 LEU A N 1
ATOM 752 C CA . LEU A 1 94 ? 5.837 14.791 1.239 1.00 71.00 94 LEU A CA 1
ATOM 753 C C . LEU A 1 94 ? 5.734 16.305 1.075 1.00 71.00 94 LEU A C 1
ATOM 755 O O . LEU A 1 94 ? 4.664 16.807 0.744 1.00 71.00 94 LEU A O 1
ATOM 759 N N . ASP A 1 95 ? 6.798 17.027 1.409 1.00 65.62 95 ASP A N 1
ATOM 760 C CA . ASP A 1 95 ? 6.778 18.475 1.533 1.00 65.62 95 ASP A CA 1
ATOM 761 C C . ASP A 1 95 ? 8.181 19.031 1.244 1.00 65.62 95 ASP A C 1
ATOM 763 O O . ASP A 1 95 ? 9.081 18.816 2.063 1.00 65.62 95 ASP A O 1
ATOM 767 N N . PRO A 1 96 ? 8.396 19.755 0.129 1.00 57.47 96 PRO A N 1
ATOM 768 C CA . PRO A 1 96 ? 9.659 20.450 -0.100 1.00 57.47 96 PRO A CA 1
ATOM 769 C C . PRO A 1 96 ? 9.908 21.577 0.928 1.00 57.47 96 PRO A C 1
ATOM 771 O O . PRO A 1 96 ? 11.029 22.070 1.007 1.00 57.47 96 PRO A O 1
ATOM 774 N N . GLY A 1 97 ? 8.904 21.962 1.737 1.00 55.16 97 GLY A N 1
ATOM 775 C CA . GLY A 1 97 ? 8.975 23.030 2.745 1.00 55.16 97 GLY A CA 1
ATOM 776 C C . GLY A 1 97 ? 9.080 22.582 4.213 1.00 55.16 97 GLY A C 1
ATOM 777 O O . GLY A 1 97 ? 9.146 23.429 5.099 1.00 55.16 97 GLY A O 1
ATOM 778 N N . GLY A 1 98 ? 9.112 21.276 4.510 1.00 50.28 98 GLY A N 1
ATOM 779 C CA . GLY A 1 98 ? 9.480 20.777 5.845 1.00 50.28 98 GLY A CA 1
ATOM 780 C C . GLY A 1 98 ? 8.485 21.019 6.994 1.00 50.28 98 GLY A C 1
ATOM 781 O O . GLY A 1 98 ? 8.900 21.004 8.154 1.00 50.28 98 GLY A O 1
ATOM 782 N N . THR A 1 99 ? 7.180 21.186 6.747 1.00 54.75 99 THR A N 1
ATOM 783 C CA . THR A 1 99 ? 6.218 21.311 7.861 1.00 54.75 99 THR A CA 1
ATOM 784 C C . THR A 1 99 ? 5.975 19.957 8.542 1.00 54.75 99 THR A C 1
ATOM 786 O O . THR A 1 99 ? 5.339 19.039 8.005 1.00 54.75 99 THR A O 1
ATOM 789 N N . ALA A 1 100 ? 6.522 19.801 9.750 1.00 56.19 100 ALA A N 1
ATOM 790 C CA . ALA A 1 100 ? 6.368 18.602 10.565 1.00 56.19 100 ALA A CA 1
ATOM 791 C C . ALA A 1 100 ? 4.956 18.528 11.176 1.00 56.19 100 ALA A C 1
ATOM 793 O O . ALA A 1 100 ? 4.592 19.332 12.026 1.00 56.19 100 ALA A O 1
ATOM 794 N N . ASN A 1 101 ? 4.178 17.497 10.829 1.00 61.12 101 ASN A N 1
ATOM 795 C CA . ASN A 1 101 ? 2.835 17.237 11.385 1.00 61.12 101 ASN A CA 1
ATOM 796 C C . ASN A 1 101 ? 2.840 16.701 12.838 1.00 61.12 101 ASN A C 1
ATOM 798 O O . ASN A 1 101 ? 1.871 16.070 13.278 1.00 61.12 101 ASN A O 1
ATOM 802 N N . ARG A 1 102 ? 3.927 16.897 13.598 1.00 59.47 102 ARG A N 1
ATOM 803 C CA . ARG A 1 102 ? 4.030 16.412 14.980 1.00 59.47 102 ARG A CA 1
ATOM 804 C C . ARG A 1 102 ? 3.191 17.303 15.893 1.00 59.47 102 ARG A C 1
ATOM 806 O O . ARG A 1 102 ? 3.659 18.318 16.386 1.00 59.47 102 ARG A O 1
ATOM 813 N N . THR A 1 103 ? 1.964 16.878 16.164 1.00 59.62 103 THR A N 1
ATOM 814 C CA . THR A 1 103 ? 1.187 17.385 17.298 1.00 59.62 103 THR A CA 1
ATOM 815 C C . THR A 1 103 ? 1.537 16.548 18.524 1.00 59.62 103 THR A C 1
ATOM 817 O O . THR A 1 103 ? 1.231 15.355 18.585 1.00 59.62 103 THR A O 1
ATOM 820 N N . VAL A 1 104 ? 2.243 17.146 19.486 1.00 66.00 104 VAL A N 1
ATOM 821 C CA . VAL A 1 104 ? 2.439 16.535 20.806 1.00 66.00 104 VAL A CA 1
ATOM 822 C C . VAL A 1 104 ? 1.068 16.478 21.470 1.00 66.00 104 VAL A C 1
ATOM 824 O O . VAL A 1 104 ? 0.422 17.507 21.642 1.00 66.00 104 VAL A O 1
ATOM 827 N N . ARG A 1 105 ? 0.591 15.275 21.797 1.00 64.88 105 ARG A N 1
ATOM 828 C CA . ARG A 1 105 ? -0.589 15.129 22.651 1.00 64.88 105 ARG A CA 1
ATOM 829 C C . ARG A 1 105 ? -0.116 15.147 24.104 1.00 64.88 105 ARG A C 1
ATOM 831 O O . ARG A 1 105 ? 0.789 14.368 24.409 1.00 64.88 105 ARG A O 1
ATOM 838 N N . PRO A 1 106 ? -0.676 16.001 24.977 1.00 61.12 106 PRO A N 1
ATOM 839 C CA . PRO A 1 106 ? -0.392 15.908 26.399 1.00 61.12 106 PRO A CA 1
ATOM 840 C C . PRO A 1 106 ? -0.855 14.537 26.901 1.00 61.12 106 PRO A C 1
ATOM 842 O O . PRO A 1 106 ? -1.963 14.085 26.602 1.00 61.12 106 PRO A O 1
ATOM 845 N N . ILE A 1 107 ? 0.039 13.850 27.604 1.00 66.94 107 ILE A N 1
ATOM 846 C CA . ILE A 1 107 ? -0.264 12.628 28.345 1.00 66.94 107 ILE A CA 1
ATOM 847 C C . ILE A 1 107 ? -0.957 13.088 29.626 1.00 66.94 107 ILE A C 1
ATOM 849 O O . ILE A 1 107 ? -0.295 13.577 30.536 1.00 66.94 107 ILE A O 1
ATOM 853 N N . ASN A 1 108 ? -2.286 13.001 29.675 1.00 65.81 108 ASN A N 1
ATOM 854 C CA . ASN A 1 108 ? -3.011 13.193 30.927 1.00 65.81 108 ASN A CA 1
ATOM 855 C C . ASN A 1 108 ? -2.779 11.945 31.785 1.00 65.81 108 ASN A C 1
ATOM 857 O O . ASN A 1 108 ? -3.366 10.898 31.518 1.00 65.81 108 ASN A O 1
ATOM 861 N N . ALA A 1 109 ? -1.878 12.054 32.760 1.00 60.47 109 ALA A N 1
ATOM 862 C CA . ALA A 1 109 ? -1.819 11.139 33.890 1.00 60.47 109 ALA A CA 1
ATOM 863 C C . ALA A 1 109 ? -2.931 11.556 34.862 1.00 60.47 109 ALA A C 1
ATOM 865 O O . ALA A 1 109 ? -2.917 12.687 35.350 1.00 60.47 109 ALA A O 1
ATOM 866 N N . GLY A 1 110 ? -3.927 10.688 35.035 1.00 65.88 110 GLY A N 1
ATOM 867 C CA . GLY A 1 110 ? -4.947 10.788 36.079 1.00 65.88 110 GLY A CA 1
ATOM 868 C C . GLY A 1 110 ? -4.647 9.828 37.215 1.00 65.88 110 GLY A C 1
ATOM 869 O O . GLY A 1 110 ? -3.834 8.902 36.987 1.00 65.88 110 GLY A O 1
#

Radius of gyration: 23.38 Å; chains: 1; bounding box: 49×53×69 Å

InterPro domains:
  IPR009057 Homedomain-like superfamily [SSF46689] (2-87)